Protein 6R0L (pdb70)

B-factor: mean 19.93, std 14.97, range [0.5, 170.12]

InterPro domains:
  IPR003956 Transcription factor, NFYB/HAP3, conserved site [PS00685] (93-109)
  IPR003958 Transcription factor CBF/NF-Y/archaeal histone domain [PF00808] (62-126)
  IPR009072 Histone-fold [G3DSA:1.10.20.10] (52-167)
  IPR009072 Histone-fold [SSF47113] (59-161)
  IPR027113 Transcription factor NFYB/HAP3 [PTHR11064] (52-192)

GO terms:
  GO:0005634 nucleus (C, IDA)
  GO:0005737 cytoplasm (C, IDA)
  GO:0005634 nucleus (C, EXP)
  GO:0051512 positive regulation of unidimensional cell growth (P, IMP)
  GO:0048579 negative regulation of long-day photoperiodism, flowering (P, IMP)
  GO:0005515 protein binding (F, IPI)

Organism: Oryza sativa subsp. japonica (NCBI:txid39947)

Nearest PDB structures (foldseek):
  6r0l-assembly1_B  TM=1.013E+00  e=8.515E-12  Oryza sativa
  8jh2-assembly1_c  TM=7.550E-01  e=1.271E-03  Homo sapiens
  9egy-assembly1_g  TM=7.571E-01  e=1.632E-03  Xenopus laevis
  9egz-assembly1_g  TM=7.560E-01  e=2.375E-03  Xenopus laevis
  8osl-assembly1_G  TM=7.715E-01  e=3.456E-03  Homo sapiens

Solvent-accessible surface area: 8794 Å² total; per-residue (Å²): 126,142,76,94,18,80,64,68,5,16,161,27,0,100,184,20,16,63,96,87,7,144,26,7,139,88,0,61,95,12,1,30,66,0,2,2,32,0,2,8,76,0,0,31,42,0,10,101,33,0,88,158,96,156,57,84,45,0,39,0,78,2,0,12,78,0,1,63,76,47,31,3,96,79,8,12,39,74,0,98,63,52,6,85,129,108,119,176,73,82,68,95,6,84,105,1,0,106,37,66,152,16,19,159,97,33,32,76,24,0,2,30,1,1,18,76,0,11,67,29,0,3,66,39,0,1,90,101,0,34,49,64,0,69,121,88,180,65,146,55,1,53,70,70,0,1,13,33,3,1,26,194,17,148,51,0,106,40,0,49,107,39,8,140,174

Structure (mmCIF, N/CA/C/O backbone):
data_6R0L
#
_entry.id   6R0L
#
_cell.length_a   65.836
_cell.length_b   34.102
_cell.length_c   67.081
_cell.angle_alpha   90.00
_cell.angle_beta   95.39
_cell.angle_gamma   90.00
#
_symmetry.space_group_name_H-M   'I 1 2 1'
#
loop_
_entity.id
_entity.type
_entity.pdbx_description
1 polymer OsGhd8
2 polymer OsNF-YC7
3 non-polymer GLYCEROL
4 water water
#
loop_
_atom_site.group_PDB
_atom_site.id
_atom_site.type_symbol
_atom_site.label_atom_id
_atom_site.label_alt_id
_atom_site.label_comp_id
_atom_site.label_asym_id
_atom_site.label_entity_id
_atom_site.label_seq_id
_atom_site.pdbx_PDB_ins_code
_atom_site.Cartn_x
_atom_site.Cartn_y
_atom_site.Cartn_z
_atom_site.occupancy
_atom_site.B_iso_or_equiv
_atom_site.auth_seq_id
_atom_site.auth_comp_id
_atom_site.auth_asym_id
_atom_site.auth_atom_id
_atom_site.pdbx_PDB_model_num
ATOM 1 N N . ASP A 1 1 ? 30.111 0.923 -3.813 1.00 67.08 60 ASP A N 1
ATOM 2 C CA . ASP A 1 1 ? 29.250 1.965 -4.454 1.00 65.94 60 ASP A CA 1
ATOM 3 C C . ASP A 1 1 ? 28.577 2.830 -3.371 1.00 67.87 60 ASP A C 1
ATOM 4 O O . ASP A 1 1 ? 27.599 3.527 -3.697 1.00 70.74 60 ASP A O 1
ATOM 9 N N . ARG A 1 2 ? 29.088 2.830 -2.134 1.00 68.25 61 ARG A N 1
ATOM 10 C CA . ARG A 1 2 ? 28.625 3.741 -1.055 1.00 65.17 61 ARG A CA 1
ATOM 11 C C . ARG A 1 2 ? 29.162 5.143 -1.348 1.00 66.50 61 ARG A C 1
ATOM 12 O O . ARG A 1 2 ? 30.102 5.566 -0.655 1.00 69.55 61 ARG A O 1
ATOM 20 N N . PHE A 1 3 ? 28.615 5.836 -2.347 1.00 65.47 62 PHE A N 1
ATOM 21 C CA . PHE A 1 3 ? 29.118 7.174 -2.761 1.00 62.57 62 PHE A CA 1
ATOM 22 C C . PHE A 1 3 ? 28.844 8.174 -1.640 1.00 60.86 62 PHE A C 1
ATOM 23 O O . PHE A 1 3 ? 27.946 7.935 -0.801 1.00 55.09 62 PHE A O 1
ATOM 31 N N . LEU A 1 4 ? 29.594 9.268 -1.612 1.00 64.12 63 LEU A N 1
ATOM 32 C CA . LEU A 1 4 ? 29.395 10.317 -0.584 1.00 69.01 63 LEU A CA 1
ATOM 33 C C . LEU A 1 4 ? 28.488 11.406 -1.143 1.00 64.83 63 LEU A C 1
ATOM 34 O O . LEU A 1 4 ? 28.481 11.650 -2.351 1.00 60.13 63 LEU A O 1
ATOM 39 N N . PRO A 1 5 ? 27.739 12.117 -0.268 1.00 59.95 64 PRO A N 1
ATOM 40 C CA . PRO A 1 5 ? 26.964 13.278 -0.687 1.00 57.56 64 PRO A CA 1
ATOM 41 C C . PRO A 1 5 ? 27.920 14.449 -0.935 1.00 55.29 64 PRO A C 1
ATOM 42 O O . PRO A 1 5 ? 29.094 14.329 -0.690 1.00 54.46 64 PRO A O 1
ATOM 46 N N . ILE A 1 6 ? 27.380 15.578 -1.362 1.00 52.66 65 ILE A N 1
ATOM 47 C CA . ILE A 1 6 ? 28.194 16.737 -1.825 1.00 51.54 65 ILE A CA 1
ATOM 48 C C . ILE A 1 6 ? 28.783 17.490 -0.617 1.00 52.13 65 ILE A C 1
ATOM 49 O O . ILE A 1 6 ? 28.421 17.178 0.545 1.00 50.99 65 ILE A O 1
ATOM 54 N N . ALA A 1 7 ? 29.714 18.412 -0.893 1.00 49.35 66 ALA A N 1
ATOM 55 C CA . ALA A 1 7 ? 30.333 19.349 0.074 1.00 44.72 66 ALA A CA 1
ATOM 56 C C . ALA A 1 7 ? 29.273 20.319 0.591 1.00 40.08 66 ALA A C 1
ATOM 57 O O . ALA A 1 7 ? 29.590 21.117 1.484 1.00 38.96 66 ALA A O 1
ATOM 59 N N . ASN A 1 8 ? 28.066 20.247 0.032 1.00 35.50 67 ASN A N 1
ATOM 60 C CA . ASN A 1 8 ? 26.927 21.085 0.470 1.00 33.41 67 ASN A CA 1
ATOM 61 C C . ASN A 1 8 ? 26.570 20.727 1.917 1.00 30.31 67 ASN A C 1
ATOM 62 O O . ASN A 1 8 ? 25.802 21.467 2.529 1.00 30.41 67 ASN A O 1
ATOM 67 N N . VAL A 1 9 ? 27.144 19.659 2.464 1.00 28.50 68 VAL A N 1
ATOM 68 C CA . VAL A 1 9 ? 26.984 19.318 3.908 1.00 28.14 68 VAL A CA 1
ATOM 69 C C . VAL A 1 9 ? 27.679 20.393 4.753 1.00 26.35 68 VAL A C 1
ATOM 70 O O . VAL A 1 9 ? 27.096 20.783 5.784 1.00 27.18 68 VAL A O 1
ATOM 74 N N . SER A 1 10 ? 28.863 20.857 4.342 1.00 24.09 69 SER A N 1
ATOM 75 C CA . SER A 1 10 ? 29.611 21.930 5.051 1.00 22.71 69 SER A CA 1
ATOM 76 C C . SER A 1 10 ? 28.645 23.067 5.398 1.00 21.65 69 SER A C 1
ATOM 77 O O . SER A 1 10 ? 28.618 23.498 6.565 1.00 20.83 69 SER A O 1
ATOM 80 N N . ARG A 1 11 ? 27.886 23.515 4.400 1.00 21.18 70 ARG A N 1
ATOM 81 C CA . ARG A 1 11 ? 27.107 24.773 4.448 1.00 20.77 70 ARG A CA 1
ATOM 82 C C . ARG A 1 11 ? 25.852 24.521 5.270 1.00 19.20 70 ARG A C 1
ATOM 83 O O . ARG A 1 11 ? 25.376 25.455 5.930 1.00 18.90 70 ARG A O 1
ATOM 91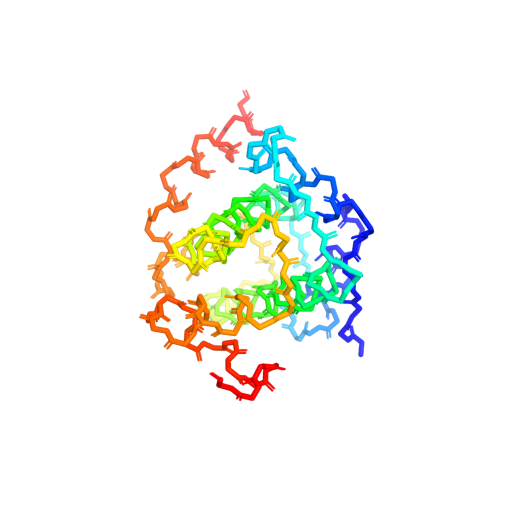 N N . ILE A 1 12 ? 25.340 23.302 5.232 1.00 17.59 71 ILE A N 1
ATOM 92 C CA . ILE A 1 12 ? 24.145 22.976 6.050 1.00 16.25 71 ILE A CA 1
ATOM 93 C C . ILE A 1 12 ? 24.570 23.015 7.516 1.00 15.58 71 ILE A C 1
ATOM 94 O O . ILE A 1 12 ? 23.787 23.493 8.349 1.00 15.34 71 ILE A O 1
ATOM 99 N N . MET A 1 13 ? 25.774 22.550 7.822 1.00 15.08 72 MET A N 1
ATOM 100 C CA . MET A 1 13 ? 26.263 22.553 9.219 1.00 15.26 72 MET A CA 1
ATOM 101 C C . MET A 1 13 ? 26.479 23.994 9.677 1.00 15.36 72 MET A C 1
ATOM 102 O O . MET A 1 13 ? 26.151 24.294 10.835 1.00 14.69 72 MET A O 1
ATOM 107 N N . LYS A 1 14 ? 27.001 24.855 8.805 1.00 15.70 73 LYS A N 1
ATOM 108 C CA . LYS A 1 14 ? 27.324 26.257 9.182 1.00 15.77 73 LYS A CA 1
ATOM 109 C C . LYS A 1 14 ? 26.038 27.004 9.545 1.00 15.96 73 LYS A C 1
ATOM 110 O O . LYS A 1 14 ? 26.040 27.746 10.532 1.00 15.12 73 LYS A O 1
ATOM 116 N N . ARG A 1 15 ? 24.971 26.807 8.778 1.00 17.04 74 ARG A N 1
ATOM 117 C CA . ARG A 1 15 ? 23.679 27.481 9.050 1.00 18.14 74 ARG A CA 1
ATOM 118 C C . ARG A 1 15 ? 23.035 26.891 10.306 1.00 17.70 74 ARG A C 1
ATOM 119 O O . ARG A 1 15 ? 22.202 27.592 10.891 1.00 17.79 74 ARG A O 1
ATOM 127 N N . SER A 1 16 ? 23.389 25.666 10.696 1.00 17.32 75 SER A N 1
ATOM 128 C CA . SER A 1 16 ? 22.802 24.979 11.877 1.00 17.34 75 SER A CA 1
ATOM 129 C C . SER A 1 16 ? 23.360 25.577 13.172 1.00 16.83 75 SER A C 1
ATOM 130 O O . SER A 1 16 ? 22.648 25.551 14.198 1.00 15.71 75 SER A O 1
ATOM 133 N N . LEU A 1 17 ? 24.582 26.101 13.123 1.00 16.36 76 LEU A N 1
ATOM 134 C CA . LEU A 1 17 ? 25.311 26.552 14.329 1.00 16.58 76 LEU A CA 1
ATOM 135 C C . LEU A 1 17 ? 25.228 28.066 14.446 1.00 17.71 76 LEU A C 1
ATOM 136 O O . LEU A 1 17 ? 25.041 28.778 13.457 1.00 16.88 76 LEU A O 1
ATOM 141 N N . PRO A 1 18 ? 25.367 28.592 15.678 1.00 19.12 77 PRO A N 1
ATOM 142 C CA . PRO A 1 18 ? 25.485 30.031 15.878 1.00 20.26 77 PRO A CA 1
ATOM 143 C C . PRO A 1 18 ? 26.672 30.646 15.123 1.00 21.29 77 PRO A C 1
ATOM 144 O O . PRO A 1 18 ? 27.528 29.937 14.593 1.00 22.10 77 PRO A O 1
ATOM 148 N N . ALA A 1 19 ? 26.700 31.974 15.082 1.00 21.70 78 ALA A N 1
ATOM 149 C CA . ALA A 1 19 ? 27.706 32.749 14.324 1.00 21.91 78 ALA A CA 1
ATOM 150 C C . ALA A 1 19 ? 29.075 32.622 14.996 1.00 21.66 78 ALA A C 1
ATOM 151 O O . ALA A 1 19 ? 30.079 32.553 14.264 1.00 21.95 78 ALA A O 1
ATOM 153 N N . ASN A 1 20 ? 29.107 32.559 16.332 1.00 21.49 79 ASN A N 1
ATOM 154 C CA . ASN A 1 20 ? 30.363 32.481 17.124 1.00 21.31 79 ASN A CA 1
ATOM 155 C C . ASN A 1 20 ? 30.924 31.055 17.108 1.00 21.66 79 ASN A C 1
ATOM 156 O O . ASN A 1 20 ? 31.846 30.800 17.892 1.00 21.22 79 ASN A O 1
ATOM 161 N N . ALA A 1 21 ? 30.375 30.152 16.290 1.00 22.91 80 ALA A N 1
ATOM 162 C CA . ALA A 1 21 ? 30.739 28.720 16.286 1.00 25.19 80 ALA A CA 1
ATOM 163 C C . ALA A 1 21 ? 31.338 28.363 14.930 1.00 27.63 80 ALA A C 1
ATOM 164 O O . ALA A 1 21 ? 30.726 28.699 13.894 1.00 28.40 80 ALA A O 1
ATOM 166 N N . LYS A 1 22 ? 32.504 27.723 14.944 1.00 30.95 81 LYS A N 1
ATOM 167 C CA . LYS A 1 22 ? 33.182 27.280 13.706 1.00 34.12 81 LYS A CA 1
ATOM 168 C C . LYS A 1 22 ? 33.514 25.793 13.791 1.00 33.82 81 LYS A C 1
ATOM 169 O O . LYS A 1 22 ? 33.511 25.216 14.885 1.00 33.43 81 LYS A O 1
ATOM 175 N N . ILE A 1 23 ? 33.789 25.208 12.636 1.00 33.80 82 ILE A N 1
ATOM 176 C CA . ILE A 1 23 ? 33.706 23.741 12.421 1.00 34.72 82 ILE A CA 1
ATOM 177 C C . ILE A 1 23 ? 35.059 23.237 11.922 1.00 33.76 82 ILE A C 1
ATOM 178 O O . ILE A 1 23 ? 35.770 23.981 11.214 1.00 34.24 82 ILE A O 1
ATOM 183 N N . SER A 1 24 ? 35.367 21.984 12.240 1.00 32.96 83 SER A N 1
ATOM 184 C CA . SER A 1 24 ? 36.673 21.350 11.947 1.00 31.85 83 SER A CA 1
ATOM 185 C C . SER A 1 24 ? 36.681 20.719 10.552 1.00 32.49 83 SER A C 1
ATOM 186 O O . SER A 1 24 ? 35.622 20.545 9.931 1.00 31.08 83 SER A O 1
ATOM 189 N N . LYS A 1 25 ? 37.881 20.408 10.083 1.00 34.93 84 LYS A N 1
ATOM 190 C CA . LYS A 1 25 ? 38.152 19.742 8.785 1.00 34.95 84 LYS A CA 1
ATOM 191 C C . LYS A 1 25 ? 37.434 18.386 8.707 1.00 34.15 84 LYS A C 1
ATOM 192 O O . LYS A 1 25 ? 36.714 18.164 7.730 1.00 34.00 84 LYS A O 1
ATOM 198 N N . GLU A 1 26 ? 37.618 17.515 9.697 1.00 32.64 85 GLU A N 1
ATOM 199 C CA . GLU A 1 26 ? 37.172 16.102 9.632 1.00 30.54 85 GLU A CA 1
ATOM 200 C C . GLU A 1 26 ? 35.803 15.923 10.293 1.00 27.51 85 GLU A C 1
ATOM 201 O O . GLU A 1 26 ? 35.160 14.885 10.040 1.00 27.02 85 GLU A O 1
ATOM 207 N N . SER A 1 27 ? 35.363 16.865 11.119 1.00 25.49 86 SER A N 1
ATOM 208 C CA . SER A 1 27 ? 33.964 16.868 11.622 1.00 25.06 86 SER A CA 1
ATOM 209 C C . SER A 1 27 ? 33.021 17.135 10.444 1.00 24.92 86 SER A C 1
ATOM 210 O O . SER A 1 27 ? 31.880 16.644 10.467 1.00 24.65 86 SER A O 1
ATOM 213 N N . LYS A 1 28 ? 33.479 17.890 9.449 1.00 25.01 87 LYS A N 1
ATOM 214 C CA . LYS A 1 28 ? 32.759 18.024 8.159 1.00 25.92 87 LYS A CA 1
ATOM 215 C C . LYS A 1 28 ? 32.572 16.633 7.554 1.00 25.22 87 LYS A C 1
ATOM 216 O O . LYS A 1 28 ? 31.455 16.306 7.108 1.00 26.38 87 LYS A O 1
ATOM 222 N N . GLU A 1 29 ? 33.622 15.828 7.572 1.00 23.68 88 GLU A N 1
ATOM 223 C CA . GLU A 1 29 ? 33.638 14.541 6.842 1.00 22.93 88 GLU A CA 1
ATOM 224 C C . GLU A 1 29 ? 32.882 13.488 7.640 1.00 20.86 88 GLU A C 1
ATOM 225 O O . GLU A 1 29 ? 32.193 12.655 7.023 1.00 21.88 88 GLU A O 1
ATOM 231 N N . THR A 1 30 ? 33.025 13.492 8.959 1.00 18.62 89 THR A N 1
ATOM 232 C CA . THR A 1 30 ? 32.332 12.501 9.817 1.00 17.34 89 THR A CA 1
ATOM 233 C C . THR A 1 30 ? 30.830 12.588 9.530 1.00 16.29 89 THR A C 1
ATOM 234 O O . THR A 1 30 ? 30.170 11.535 9.462 1.00 16.08 89 THR A O 1
ATOM 238 N N . VAL A 1 31 ? 30.305 13.797 9.375 1.00 15.13 90 VAL A N 1
ATOM 239 C CA . VAL A 1 31 ? 28.867 13.981 9.051 1.00 14.23 90 VAL A CA 1
ATOM 240 C C . VAL A 1 31 ? 28.626 13.506 7.615 1.00 13.28 90 VAL A C 1
ATOM 241 O O . VAL A 1 31 ? 27.578 12.884 7.375 1.00 13.29 90 VAL A O 1
ATOM 245 N N . GLN A 1 32 ? 29.550 13.789 6.696 1.00 12.87 91 GLN A N 1
ATOM 246 C CA . GLN A 1 32 ? 29.382 13.418 5.265 1.00 13.14 91 GLN A CA 1
ATOM 247 C C . GLN A 1 32 ? 29.132 11.911 5.145 1.00 12.51 91 GLN A C 1
ATOM 248 O O . GLN A 1 32 ? 28.309 11.498 4.314 1.00 12.30 91 GLN A O 1
ATOM 254 N N . GLU A 1 33 ? 29.800 11.107 5.957 1.00 12.17 92 GLU A N 1
ATOM 255 C CA . GLU A 1 33 ? 29.633 9.634 5.891 1.00 12.32 92 GLU A CA 1
ATOM 256 C C . GLU A 1 33 ? 28.501 9.172 6.817 1.00 11.25 92 GLU A C 1
ATOM 257 O O . GLU A 1 33 ? 27.891 8.133 6.523 1.00 10.48 92 GLU A O 1
ATOM 263 N N . CYS A 1 34 ? 28.236 9.897 7.901 1.00 10.44 93 CYS A N 1
ATOM 264 C CA . CYS A 1 34 ? 27.095 9.591 8.800 1.00 9.72 93 CYS A CA 1
ATOM 265 C C . CYS A 1 34 ? 25.785 9.840 8.050 1.00 9.35 93 CYS A C 1
ATOM 266 O O . CYS A 1 34 ? 24.783 9.157 8.340 1.00 9.33 93 CYS A O 1
ATOM 269 N N . VAL A 1 35 ? 25.778 10.789 7.123 1.00 8.65 94 VAL A N 1
ATOM 270 C CA . VAL A 1 35 ? 24.571 11.042 6.295 1.00 8.95 94 VAL A CA 1
ATOM 271 C C . VAL A 1 35 ? 24.576 10.096 5.086 1.00 8.98 94 VAL A C 1
ATOM 272 O O . VAL A 1 35 ? 23.498 9.807 4.542 1.00 9.10 94 VAL A O 1
ATOM 276 N N . SER A 1 36 ? 25.740 9.621 4.657 1.00 8.86 95 SER A N 1
ATOM 277 C CA . SER A 1 36 ? 25.813 8.559 3.618 1.00 8.50 95 SER A CA 1
ATOM 278 C C . SER A 1 36 ? 25.263 7.250 4.199 1.00 7.89 95 SER A C 1
ATOM 279 O O . SER A 1 36 ? 24.544 6.533 3.498 1.00 7.76 95 SER A O 1
ATOM 282 N N . GLU A 1 37 ? 25.591 6.951 5.449 1.00 7.42 96 GLU A N 1
ATOM 283 C CA . GLU A 1 37 ? 25.030 5.779 6.170 1.00 6.95 96 GLU A CA 1
ATOM 284 C C . GLU A 1 37 ? 23.531 5.998 6.394 1.00 6.69 96 GLU A C 1
ATOM 285 O O . GLU A 1 37 ? 22.789 5.005 6.366 1.00 6.44 96 GLU A O 1
ATOM 291 N N . PHE A 1 38 ? 23.110 7.248 6.611 1.00 6.25 97 PHE A N 1
ATOM 292 C CA . PHE A 1 38 ? 21.691 7.569 6.880 1.00 5.95 97 PHE A CA 1
ATOM 293 C C . PHE A 1 38 ? 20.819 7.236 5.665 1.00 5.67 97 PHE A C 1
ATOM 294 O O . PHE A 1 38 ? 19.683 6.802 5.870 1.00 5.59 97 PHE A O 1
ATOM 302 N N . ILE A 1 39 ? 21.319 7.436 4.450 1.00 5.41 98 ILE A N 1
ATOM 303 C CA . ILE A 1 39 ? 20.517 7.194 3.218 1.00 5.23 98 ILE A CA 1
ATOM 304 C C . ILE A 1 39 ? 20.335 5.687 3.055 1.00 5.13 98 ILE A C 1
ATOM 305 O O . ILE A 1 39 ? 19.220 5.261 2.726 1.00 5.01 98 ILE A O 1
ATOM 310 N N . SER A 1 40 ? 21.389 4.908 3.283 1.00 5.05 99 SER A N 1
ATOM 311 C CA . SER A 1 40 ? 21.355 3.435 3.091 1.00 4.94 99 SER A CA 1
ATOM 312 C C . SER A 1 40 ? 20.514 2.784 4.192 1.00 4.83 99 SER A C 1
ATOM 313 O O . SER A 1 40 ? 19.788 1.840 3.913 1.00 4.85 99 SER A O 1
ATOM 316 N N . PHE A 1 41 ? 20.601 3.273 5.412 1.00 4.89 100 PHE A N 1
ATOM 317 C CA . PHE A 1 41 ? 19.866 2.682 6.560 1.00 4.92 100 PHE A CA 1
ATOM 318 C C . PHE A 1 41 ? 18.364 2.917 6.395 1.00 4.89 100 PHE A C 1
ATOM 319 O O . PHE A 1 41 ? 17.582 2.123 6.883 1.00 4.79 100 PHE A O 1
ATOM 327 N N . VAL A 1 42 ? 17.980 3.983 5.708 1.00 5.22 101 VAL A N 1
ATOM 328 C CA . VAL A 1 42 ? 16.546 4.310 5.465 1.00 5.37 101 VAL A CA 1
ATOM 329 C C . VAL A 1 42 ? 16.049 3.585 4.210 1.00 5.57 101 VAL A C 1
ATOM 330 O O . VAL A 1 42 ? 14.932 3.062 4.237 1.00 5.55 101 VAL A O 1
ATOM 334 N N . THR A 1 43 ? 16.842 3.559 3.143 1.00 5.83 102 THR A N 1
ATOM 335 C CA . THR A 1 43 ? 16.458 2.897 1.877 1.00 5.85 102 THR A CA 1
ATOM 336 C C . THR A 1 43 ? 16.222 1.407 2.133 1.00 6.16 102 THR A C 1
ATOM 337 O O . THR A 1 43 ? 15.279 0.855 1.569 1.00 6.29 102 THR A O 1
ATOM 341 N N . GLY A 1 44 ? 17.065 0.769 2.937 1.00 6.50 103 GLY A N 1
ATOM 342 C CA . GLY A 1 44 ? 16.943 -0.671 3.232 1.00 6.88 103 GLY A CA 1
ATOM 343 C C . GLY A 1 44 ? 15.667 -0.985 3.998 1.00 7.29 103 GLY A C 1
ATOM 344 O O . GLY A 1 44 ? 15.010 -1.985 3.678 1.00 7.56 103 GLY A O 1
ATOM 345 N N . GLU A 1 45 ? 15.310 -0.169 4.980 1.00 7.58 104 GLU A N 1
ATOM 346 C CA . GLU A 1 45 ? 14.103 -0.417 5.799 1.00 7.89 104 GLU A CA 1
ATOM 347 C C . GLU A 1 45 ? 12.870 -0.249 4.910 1.00 8.56 104 GLU A C 1
ATOM 348 O O . GLU A 1 45 ? 11.947 -1.071 5.011 1.00 8.74 104 GLU A O 1
ATOM 354 N N . ALA A 1 46 ? 12.853 0.749 4.029 1.00 9.08 105 ALA A N 1
ATOM 355 C CA . ALA A 1 46 ? 11.668 1.042 3.191 1.00 9.57 105 ALA A CA 1
ATOM 356 C C . ALA A 1 46 ? 11.582 0.027 2.051 1.00 10.49 105 ALA A C 1
ATOM 357 O O . ALA A 1 46 ? 10.449 -0.238 1.581 1.00 10.49 105 ALA A O 1
ATOM 359 N N . SER A 1 47 ? 12.725 -0.493 1.596 1.00 11.55 106 SER A N 1
ATOM 360 C CA . SER A 1 47 ? 12.788 -1.505 0.508 1.00 12.71 106 SER A CA 1
ATOM 361 C C . SER A 1 47 ? 12.047 -2.765 0.966 1.00 13.55 106 SER A C 1
ATOM 362 O O . SER A 1 47 ? 11.300 -3.346 0.187 1.00 13.38 106 SER A O 1
ATOM 365 N N . ASP A 1 48 ? 12.231 -3.143 2.220 1.00 15.46 107 ASP A N 1
ATOM 366 C CA . ASP A 1 48 ? 11.557 -4.323 2.813 1.00 17.26 107 ASP A CA 1
ATOM 367 C C . ASP A 1 48 ? 10.045 -4.102 2.785 1.00 17.40 107 ASP A C 1
ATOM 368 O O . ASP A 1 48 ? 9.324 -5.050 2.403 1.00 19.28 107 ASP A O 1
ATOM 373 N N . LYS A 1 49 ? 9.572 -2.911 3.153 1.00 16.34 108 LYS A N 1
ATOM 374 C CA . LYS A 1 49 ? 8.119 -2.616 3.092 1.00 16.05 108 LYS A CA 1
ATOM 375 C C . LYS A 1 49 ? 7.642 -2.707 1.638 1.00 15.79 108 LYS A C 1
ATOM 376 O O . LYS A 1 49 ? 6.561 -3.270 1.414 1.00 15.94 108 LYS A O 1
ATOM 382 N N . CYS A 1 50 ? 8.406 -2.170 0.689 1.00 15.36 109 CYS A N 1
ATOM 383 C CA . CYS A 1 50 ? 8.038 -2.206 -0.748 1.00 15.42 109 CYS A CA 1
ATOM 384 C C . CYS A 1 50 ? 7.873 -3.664 -1.178 1.00 15.92 109 CYS A C 1
ATOM 385 O O . CYS A 1 50 ? 6.915 -3.961 -1.897 1.00 15.93 109 CYS A O 1
ATOM 388 N N . GLN A 1 51 ? 8.776 -4.536 -0.735 1.00 17.01 110 GLN A N 1
ATOM 389 C CA . GLN A 1 51 ? 8.761 -5.974 -1.115 1.00 18.63 110 GLN A CA 1
ATOM 390 C C . GLN A 1 51 ? 7.574 -6.684 -0.467 1.00 19.88 110 GLN A C 1
ATOM 391 O O . GLN A 1 51 ? 7.059 -7.622 -1.092 1.00 19.10 110 GLN A O 1
ATOM 397 N N . ARG A 1 52 ? 7.163 -6.259 0.729 1.00 22.58 111 ARG A N 1
ATOM 398 C CA . ARG A 1 52 ? 5.958 -6.810 1.397 1.00 25.21 111 ARG A CA 1
ATOM 399 C C . ARG A 1 52 ? 4.767 -6.717 0.441 1.00 26.86 111 ARG A C 1
ATOM 400 O O . ARG A 1 52 ? 3.816 -7.489 0.626 1.00 27.95 111 ARG A O 1
ATOM 408 N N . GLU A 1 53 ? 4.779 -5.768 -0.500 1.00 28.27 112 GLU A N 1
ATOM 409 C CA . GLU A 1 53 ? 3.655 -5.568 -1.449 1.00 28.94 112 GLU A CA 1
ATOM 410 C C . GLU A 1 53 ? 4.090 -5.849 -2.883 1.00 26.54 112 GLU A C 1
ATOM 411 O O . GLU A 1 53 ? 3.340 -5.481 -3.801 1.00 25.30 112 GLU A O 1
ATOM 417 N N . LYS A 1 54 ? 5.239 -6.503 -3.062 1.00 25.11 113 LYS A N 1
ATOM 418 C CA . LYS A 1 54 ? 5.810 -6.797 -4.399 1.00 24.12 113 LYS A CA 1
ATOM 419 C C . LYS A 1 54 ? 5.732 -5.519 -5.241 1.00 22.85 113 LYS A C 1
ATOM 420 O O . LYS A 1 54 ? 5.329 -5.599 -6.425 1.00 22.92 113 LYS A O 1
ATOM 426 N N . ARG A 1 55 ? 6.098 -4.381 -4.643 1.00 20.83 114 ARG A N 1
ATOM 427 C CA . ARG A 1 55 ? 6.113 -3.067 -5.340 1.00 19.55 114 ARG A CA 1
ATOM 428 C C . ARG A 1 55 ? 7.539 -2.808 -5.834 1.00 19.02 114 ARG A C 1
ATOM 429 O O . ARG A 1 55 ? 8.465 -2.938 -5.026 1.00 20.45 114 ARG A O 1
ATOM 437 N N . LYS A 1 56 ? 7.717 -2.486 -7.111 1.00 17.62 115 LYS A N 1
ATOM 438 C CA . LYS A 1 56 ? 9.073 -2.349 -7.707 1.00 17.64 115 LYS A CA 1
ATOM 439 C C . LYS A 1 56 ? 9.540 -0.885 -7.645 1.00 17.10 115 LYS A C 1
ATOM 440 O O . LYS A 1 56 ? 10.576 -0.571 -8.258 1.00 15.75 115 LYS A O 1
ATOM 446 N N . THR A 1 57 ? 8.828 -0.013 -6.926 1.00 16.72 116 THR A N 1
ATOM 447 C CA . THR A 1 57 ? 9.219 1.418 -6.813 1.00 16.03 116 THR A CA 1
ATOM 448 C C . THR A 1 57 ? 9.150 1.863 -5.351 1.00 14.88 116 THR A C 1
ATOM 449 O O . THR A 1 57 ? 8.310 1.333 -4.599 1.00 14.24 116 THR A O 1
ATOM 453 N N . ILE A 1 58 ? 10.057 2.762 -4.965 1.00 13.90 117 ILE A N 1
ATOM 454 C CA . ILE A 1 58 ? 10.113 3.338 -3.591 1.00 13.29 117 ILE A CA 1
ATOM 455 C C . ILE A 1 58 ? 9.708 4.808 -3.694 1.00 12.27 117 ILE A C 1
ATOM 456 O O . ILE A 1 58 ? 10.287 5.534 -4.541 1.00 11.73 117 ILE A O 1
ATOM 461 N N . ASN A 1 59 ? 8.732 5.209 -2.880 1.00 11.21 118 ASN A N 1
ATOM 462 C CA . ASN A 1 59 ? 8.151 6.572 -2.910 1.00 10.76 118 ASN A CA 1
ATOM 463 C C . ASN A 1 59 ? 8.510 7.292 -1.609 1.00 10.33 118 ASN A C 1
ATOM 464 O O . ASN A 1 59 ? 9.268 6.741 -0.790 1.00 9.86 118 ASN A O 1
ATOM 469 N N . GLY A 1 60 ? 7.969 8.490 -1.431 1.00 10.19 119 GLY A N 1
ATOM 470 C CA . GLY A 1 60 ? 8.140 9.296 -0.214 1.00 10.28 119 GLY A CA 1
ATOM 471 C C . GLY A 1 60 ? 7.295 8.786 0.936 1.00 10.09 119 GLY A C 1
ATOM 472 O O . GLY A 1 60 ? 7.649 9.070 2.088 1.00 9.85 119 GLY A O 1
ATOM 473 N N . ASP A 1 61 ? 6.208 8.075 0.648 1.00 9.88 120 ASP A N 1
ATOM 474 C CA . ASP A 1 61 ? 5.354 7.490 1.711 1.00 10.16 120 ASP A CA 1
ATOM 475 C C . ASP 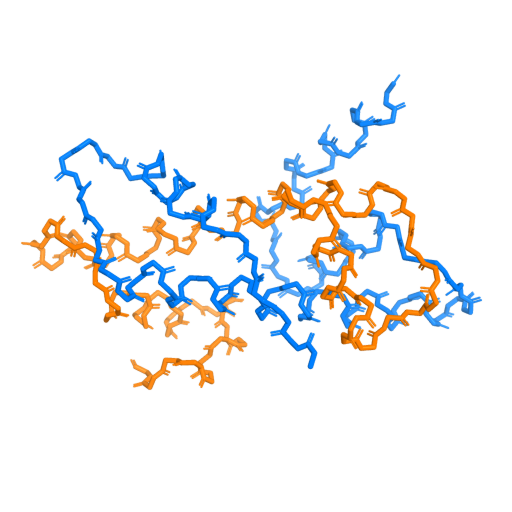A 1 61 ? 6.087 6.321 2.377 1.00 9.45 120 ASP A C 1
ATOM 476 O O . ASP A 1 61 ? 5.785 6.030 3.552 1.00 8.77 120 ASP A O 1
ATOM 481 N N . ASP A 1 62 ? 6.996 5.661 1.655 1.00 8.74 121 ASP A N 1
ATOM 482 C CA . ASP A 1 62 ? 7.746 4.502 2.200 1.00 8.39 121 ASP A CA 1
ATOM 483 C C . ASP A 1 62 ? 8.932 4.991 3.036 1.00 7.95 121 ASP A C 1
ATOM 484 O O . ASP A 1 62 ? 9.158 4.437 4.129 1.00 7.59 121 ASP A O 1
ATOM 489 N N . LEU A 1 63 ? 9.665 5.993 2.541 1.00 7.42 122 LEU A N 1
ATOM 490 C CA . LEU A 1 63 ? 10.808 6.573 3.285 1.00 6.74 122 LEU A CA 1
ATOM 491 C C . LEU A 1 63 ? 10.284 7.130 4.601 1.00 6.62 122 LEU A C 1
ATOM 492 O O . LEU A 1 63 ? 10.990 7.069 5.609 1.00 6.72 122 LEU A O 1
ATOM 497 N N . LEU A 1 64 ? 9.081 7.670 4.598 1.00 6.60 123 LEU A N 1
ATOM 498 C CA . LEU A 1 64 ? 8.541 8.270 5.832 1.00 6.78 123 LEU A CA 1
ATOM 499 C C . LEU A 1 64 ? 7.958 7.192 6.732 1.00 6.58 123 LEU A C 1
ATOM 500 O O . LEU A 1 64 ? 7.929 7.407 7.942 1.00 6.57 123 LEU A O 1
ATOM 505 N N . TRP A 1 65 ? 7.505 6.083 6.164 1.00 6.23 124 TRP A N 1
ATOM 506 C CA . TRP A 1 65 ? 7.199 4.893 6.992 1.00 6.27 124 TRP A CA 1
ATOM 507 C C . TRP A 1 65 ? 8.499 4.366 7.614 1.00 5.90 124 TRP A C 1
ATOM 508 O O . TRP A 1 65 ? 8.479 3.926 8.767 1.00 5.72 124 TRP A O 1
ATOM 519 N N . ALA A 1 66 ? 9.587 4.391 6.852 1.00 5.65 125 ALA A N 1
ATOM 520 C CA . ALA A 1 66 ? 10.879 3.833 7.286 1.00 5.58 125 ALA A CA 1
ATOM 521 C C . ALA A 1 66 ? 11.388 4.643 8.478 1.00 5.56 125 ALA A C 1
ATOM 522 O O . ALA A 1 66 ? 11.783 4.051 9.495 1.00 5.53 125 ALA A O 1
ATOM 524 N N . MET A 1 67 ? 11.384 5.966 8.365 1.00 5.54 126 MET A N 1
ATOM 525 C CA . MET A 1 67 ? 11.919 6.848 9.427 1.00 5.41 126 MET A CA 1
ATOM 526 C C . MET A 1 67 ? 10.990 6.840 10.638 1.00 5.20 126 MET A C 1
ATOM 527 O O . MET A 1 67 ? 11.480 7.052 11.742 1.00 5.26 126 MET A O 1
ATOM 53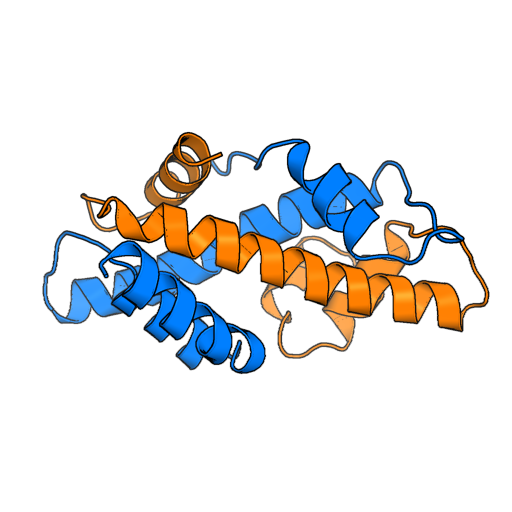2 N N . THR A 1 68 ? 9.711 6.561 10.451 1.00 5.25 127 THR A N 1
ATOM 533 C CA . THR A 1 68 ? 8.781 6.417 11.591 1.00 5.27 127 THR A CA 1
ATOM 534 C C . THR A 1 68 ? 9.108 5.136 12.353 1.00 5.25 127 THR A C 1
ATOM 535 O O . THR A 1 68 ? 9.116 5.172 13.593 1.00 5.32 127 THR A O 1
ATOM 539 N N . THR A 1 69 ? 9.349 4.038 11.650 1.00 5.32 128 THR A N 1
ATOM 540 C CA . THR A 1 69 ? 9.667 2.744 12.303 1.00 5.37 128 THR A CA 1
ATOM 541 C C . THR A 1 69 ? 11.063 2.797 12.920 1.00 5.33 128 THR A C 1
ATOM 542 O O . THR A 1 69 ? 11.238 2.232 14.027 1.00 5.42 128 THR A O 1
ATOM 546 N N . LEU A 1 70 ? 12.006 3.465 12.260 1.00 5.13 129 LEU A N 1
ATOM 547 C CA . LEU A 1 70 ? 13.418 3.491 12.722 1.00 5.08 129 LEU A CA 1
ATOM 548 C C . LEU A 1 70 ? 13.619 4.470 13.887 1.00 5.16 129 LEU A C 1
ATOM 549 O O . LEU A 1 70 ? 14.605 4.318 14.615 1.00 4.99 129 LEU A O 1
ATOM 554 N N . GLY A 1 71 ? 12.731 5.441 14.077 1.00 5.49 130 GLY A N 1
ATOM 555 C CA . GLY A 1 71 ? 12.686 6.215 15.336 1.00 5.71 130 GLY A CA 1
ATOM 556 C C . GLY A 1 71 ? 12.981 7.689 15.143 1.00 5.93 130 GLY A C 1
ATOM 557 O O . GLY A 1 71 ? 13.450 8.320 16.104 1.00 5.95 130 GLY A O 1
ATOM 558 N N . PHE A 1 72 ? 12.701 8.245 13.965 1.00 6.09 131 PHE A N 1
ATOM 559 C CA . PHE A 1 72 ? 12.904 9.687 13.701 1.00 6.34 131 PHE A CA 1
ATOM 560 C C . PHE A 1 72 ? 11.544 10.370 13.710 1.00 6.68 131 PHE A C 1
ATOM 561 O O . PHE A 1 72 ? 11.079 10.863 12.670 1.00 6.73 131 PHE A O 1
ATOM 569 N N . GLU A 1 73 ? 10.921 10.408 14.880 1.00 6.97 132 GLU A N 1
ATOM 570 C CA . GLU A 1 73 ? 9.576 11.006 15.066 1.00 7.21 132 GLU A CA 1
ATOM 571 C C . GLU A 1 73 ? 9.647 12.520 14.924 1.00 7.02 132 GLU A C 1
ATOM 572 O O . GLU A 1 73 ? 8.657 13.104 14.474 1.00 7.34 132 GLU A O 1
ATOM 578 N N . ALA A 1 74 ? 10.771 13.130 15.289 1.00 7.19 133 ALA A N 1
ATOM 579 C CA . ALA A 1 74 ? 10.968 14.587 15.130 1.00 7.31 133 ALA A CA 1
ATOM 580 C C . ALA A 1 74 ? 10.978 14.959 13.638 1.00 7.22 133 ALA A C 1
ATOM 581 O O . ALA A 1 74 ? 10.799 16.131 13.335 1.00 7.38 133 ALA A O 1
ATOM 583 N N . TYR A 1 75 ? 11.177 14.010 12.739 1.00 7.18 134 TYR A N 1
ATOM 584 C CA . TYR A 1 75 ? 11.407 14.303 11.300 1.00 7.75 134 TYR A CA 1
ATOM 585 C C . TYR A 1 75 ? 10.091 14.171 10.527 1.00 7.80 134 TYR A C 1
ATOM 586 O O . TYR A 1 75 ? 9.820 14.977 9.625 1.00 7.29 134 TYR A O 1
ATOM 595 N N . VAL A 1 76 ? 9.291 13.165 10.862 1.00 8.00 135 VAL A N 1
ATOM 596 C CA . VAL A 1 76 ? 8.104 12.787 10.046 1.00 8.07 135 VAL A CA 1
ATOM 597 C C . VAL A 1 76 ? 7.051 13.896 10.102 1.00 7.97 135 VAL A C 1
ATOM 598 O O . VAL A 1 76 ? 6.252 13.979 9.173 1.00 7.97 135 VAL A O 1
ATOM 602 N N . GLY A 1 77 ? 7.030 14.707 11.156 1.00 7.63 136 GLY A N 1
ATOM 603 C CA . GLY A 1 77 ? 6.069 15.817 11.234 1.00 7.97 136 GLY A CA 1
ATOM 604 C C . GLY A 1 77 ? 6.262 16.798 10.082 1.00 7.96 136 GLY A C 1
ATOM 605 O O . GLY A 1 77 ? 5.448 16.881 9.169 1.00 7.96 136 GLY A O 1
ATOM 606 N N . PRO A 1 78 ? 7.335 17.609 10.129 1.00 8.11 137 PRO A N 1
ATOM 607 C CA . PRO A 1 78 ? 7.655 18.543 9.051 1.00 8.18 137 PRO A CA 1
ATOM 608 C C . PRO A 1 78 ? 7.798 17.919 7.656 1.00 8.53 137 PRO A C 1
ATOM 609 O O . PRO A 1 78 ? 7.537 18.582 6.673 1.00 9.04 137 PRO A O 1
ATOM 613 N N . LEU A 1 79 ? 8.216 16.661 7.576 1.00 9.24 138 LEU A N 1
ATOM 614 C CA . LEU A 1 79 ? 8.492 16.031 6.260 1.00 9.68 138 LEU A CA 1
ATOM 615 C C . LEU A 1 79 ? 7.180 15.732 5.527 1.00 10.08 138 LEU A C 1
ATOM 616 O O . LEU A 1 79 ? 7.205 15.743 4.281 1.00 9.76 138 LEU A O 1
ATOM 621 N N . LYS A 1 80 ? 6.096 15.473 6.259 1.00 10.40 139 LYS A N 1
ATOM 622 C CA . LYS A 1 80 ? 4.774 15.202 5.649 1.00 10.93 139 LYS A CA 1
ATOM 623 C C . LYS A 1 80 ? 4.278 16.455 4.930 1.00 10.75 139 LYS A C 1
ATOM 624 O O . LYS A 1 80 ? 3.852 16.344 3.768 1.00 10.34 139 LYS A O 1
ATOM 630 N N . SER A 1 81 ? 4.323 17.601 5.610 1.00 10.53 140 SER A N 1
ATOM 631 C CA . SER A 1 81 ? 3.904 18.903 5.037 1.00 10.13 140 SER A CA 1
ATOM 632 C C . SER A 1 81 ? 4.825 19.251 3.869 1.00 9.73 140 SER A C 1
ATOM 633 O O . SER A 1 81 ? 4.373 19.981 2.953 1.00 9.99 140 SER A O 1
ATOM 636 N N . TYR A 1 82 ? 6.065 18.762 3.880 1.00 9.02 141 TYR A N 1
ATOM 637 C CA . TYR A 1 82 ? 7.012 19.066 2.786 1.00 8.35 141 TYR A CA 1
ATOM 638 C C . TYR A 1 82 ? 6.687 18.204 1.569 1.00 8.20 141 TYR A C 1
ATOM 639 O O . TYR A 1 82 ? 6.796 18.706 0.438 1.00 8.13 141 TYR A O 1
ATOM 648 N N . LEU A 1 83 ? 6.320 16.943 1.786 1.00 7.79 142 LEU A N 1
ATOM 649 C CA . LEU A 1 83 ? 6.064 16.001 0.668 1.00 7.39 142 LEU A CA 1
ATOM 650 C C . LEU A 1 83 ? 4.721 16.328 0.010 1.00 7.44 142 LEU A C 1
ATOM 651 O O . LEU A 1 83 ? 4.665 16.298 -1.228 1.00 7.03 142 LEU A O 1
ATOM 656 N N . ASN A 1 84 ? 3.687 16.616 0.807 1.00 7.66 143 ASN A N 1
ATOM 657 C CA . ASN A 1 84 ? 2.349 16.968 0.276 1.00 8.03 143 ASN A CA 1
ATOM 658 C C . ASN A 1 84 ? 2.415 18.287 -0.504 1.00 8.54 143 ASN A C 1
ATOM 659 O O . ASN A 1 84 ? 1.700 18.403 -1.521 1.00 8.47 143 ASN A O 1
ATOM 664 N N . ARG A 1 85 ? 3.225 19.246 -0.058 1.00 9.14 144 ARG A N 1
ATOM 665 C CA . ARG A 1 85 ? 3.439 20.507 -0.818 1.00 9.71 144 ARG A CA 1
ATOM 666 C C . ARG A 1 85 ? 4.122 20.211 -2.156 1.00 10.03 144 ARG A C 1
ATOM 667 O O . ARG A 1 85 ? 3.802 20.885 -3.139 1.00 10.25 144 ARG A O 1
ATOM 675 N N . TYR A 1 86 ? 5.051 19.261 -2.188 1.00 10.50 145 TYR A N 1
ATOM 676 C CA . TYR A 1 86 ? 5.792 18.920 -3.425 1.00 11.09 145 TYR A CA 1
ATOM 677 C C . TYR A 1 86 ? 4.799 18.425 -4.479 1.00 12.09 145 TYR A C 1
ATOM 678 O O . TYR A 1 86 ? 5.084 18.549 -5.679 1.00 12.09 145 TYR A O 1
ATOM 687 N N . ARG A 1 87 ? 3.665 17.879 -4.039 1.00 13.55 146 ARG A N 1
ATOM 688 C CA . ARG A 1 87 ? 2.610 17.393 -4.962 1.00 14.88 146 ARG A CA 1
ATOM 689 C C . ARG A 1 87 ? 1.492 18.429 -5.088 1.00 16.52 146 ARG A C 1
ATOM 690 O O . ARG A 1 87 ? 0.737 18.353 -6.069 1.00 17.67 146 ARG A O 1
ATOM 698 N N . GLU A 1 88 ? 1.410 19.375 -4.156 1.00 18.19 147 GLU A N 1
ATOM 699 C CA . GLU A 1 88 ? 0.285 20.341 -4.061 1.00 19.48 147 GLU A CA 1
ATOM 700 C C . GLU A 1 88 ? 0.045 20.989 -5.426 1.00 19.44 147 GLU A C 1
ATOM 701 O O . GLU A 1 88 ? -1.075 21.413 -5.701 1.00 20.20 147 GLU A O 1
ATOM 707 N N . PRO B 2 1 ? 21.278 17.973 -4.339 1.00 29.34 54 PRO B N 1
ATOM 708 C CA . PRO B 2 1 ? 22.101 16.960 -5.053 1.00 29.05 54 PRO B CA 1
ATOM 709 C C . PRO B 2 1 ? 21.299 15.677 -5.336 1.00 29.26 54 PRO B C 1
ATOM 710 O O . PRO B 2 1 ? 21.593 14.629 -4.769 1.00 29.11 54 PRO B O 1
ATOM 714 N N . LEU B 2 2 ? 20.276 15.797 -6.180 1.00 28.21 55 LEU B N 1
ATOM 715 C CA . LEU B 2 2 ? 19.248 14.745 -6.376 1.00 26.72 55 LEU B CA 1
ATOM 716 C C . LEU B 2 2 ? 19.910 13.483 -6.936 1.00 24.58 55 LEU B C 1
ATOM 717 O O . LEU B 2 2 ? 19.577 12.390 -6.477 1.00 22.62 55 LEU B O 1
ATOM 722 N N . ALA B 2 3 ? 20.817 13.630 -7.897 1.00 24.20 56 ALA B N 1
ATOM 723 C CA . ALA B 2 3 ? 21.361 12.488 -8.671 1.00 24.49 56 ALA B CA 1
ATOM 724 C C . ALA B 2 3 ? 22.068 11.505 -7.727 1.00 23.71 56 ALA B C 1
ATOM 725 O O . ALA B 2 3 ? 21.828 10.288 -7.835 1.00 22.46 56 ALA B O 1
ATOM 727 N N . ARG B 2 4 ? 22.906 12.007 -6.824 1.00 24.11 57 ARG B N 1
ATOM 728 C CA . ARG B 2 4 ? 23.670 11.131 -5.905 1.00 25.19 57 ARG B CA 1
ATOM 729 C C . ARG B 2 4 ? 22.729 10.449 -4.919 1.00 24.72 57 ARG B C 1
ATOM 730 O O . ARG B 2 4 ? 22.931 9.245 -4.659 1.00 24.80 57 ARG B O 1
ATOM 738 N N . ILE B 2 5 ? 21.751 11.174 -4.389 1.00 23.46 58 ILE B N 1
ATOM 739 C CA . ILE B 2 5 ? 20.795 10.576 -3.420 1.00 23.88 58 ILE B CA 1
ATOM 740 C C . ILE B 2 5 ? 20.086 9.417 -4.124 1.00 24.96 58 ILE B C 1
ATOM 741 O O . ILE B 2 5 ? 19.781 8.426 -3.448 1.00 25.12 58 ILE B O 1
ATOM 746 N N . LYS B 2 6 ? 19.882 9.507 -5.434 1.00 26.19 59 LYS B N 1
ATOM 747 C CA . LYS B 2 6 ? 19.371 8.347 -6.211 1.00 28.74 59 LYS B CA 1
ATOM 748 C C . LYS B 2 6 ? 20.505 7.329 -6.377 1.00 29.15 59 LYS B C 1
ATOM 749 O O . LYS B 2 6 ? 20.253 6.122 -6.197 1.00 29.63 59 LYS B O 1
ATOM 755 N N . LYS B 2 7 ? 21.701 7.789 -6.737 1.00 28.92 60 LYS B N 1
ATOM 756 C CA . LYS B 2 7 ? 22.846 6.888 -7.014 1.00 29.89 60 LYS B CA 1
ATOM 757 C C . LYS B 2 7 ? 23.130 6.036 -5.778 1.00 29.87 60 LYS B C 1
ATOM 758 O O . LYS B 2 7 ? 23.257 4.812 -5.923 1.00 30.14 60 LYS B O 1
ATOM 764 N N . ILE B 2 8 ? 23.180 6.649 -4.604 1.00 31.30 61 ILE B N 1
ATOM 765 C CA . ILE B 2 8 ? 23.435 5.906 -3.337 1.00 32.81 61 ILE B CA 1
ATOM 766 C C . ILE B 2 8 ? 22.196 5.069 -2.997 1.00 32.89 61 ILE B C 1
ATOM 767 O O . ILE B 2 8 ? 22.350 3.989 -2.419 1.00 32.40 61 ILE B O 1
ATOM 772 N N . MET B 2 9 ? 21.004 5.550 -3.337 1.00 35.07 62 MET B N 1
ATOM 773 C CA . MET B 2 9 ? 19.748 4.840 -2.998 1.00 36.76 62 MET B CA 1
ATOM 774 C C . MET B 2 9 ? 19.698 3.522 -3.771 1.00 36.07 62 MET B C 1
ATOM 775 O O . MET B 2 9 ? 19.240 2.518 -3.195 1.00 33.11 62 MET B O 1
ATOM 780 N N . LYS B 2 10 ? 20.180 3.517 -5.013 1.00 35.21 63 LYS B N 1
ATOM 781 C CA . LYS B 2 10 ? 20.136 2.305 -5.868 1.00 35.38 63 LYS B CA 1
ATOM 782 C C . LYS B 2 10 ? 21.453 1.542 -5.786 1.00 36.22 63 LYS B C 1
ATOM 783 O O . LYS B 2 10 ? 21.424 0.336 -6.048 1.00 35.48 63 LYS B O 1
ATOM 789 N N . ALA B 2 11 ? 22.559 2.226 -5.497 1.00 39.95 64 ALA B N 1
ATOM 790 C CA . ALA B 2 11 ? 23.873 1.586 -5.251 1.00 40.89 64 ALA B CA 1
ATOM 791 C C . ALA B 2 11 ? 23.672 0.504 -4.189 1.00 40.96 64 ALA B C 1
ATOM 792 O O . ALA B 2 11 ? 23.861 -0.683 -4.495 1.00 41.39 64 ALA B O 1
ATOM 794 N N . ASP B 2 12 ? 23.270 0.906 -2.987 1.00 44.30 65 ASP B N 1
ATOM 795 C CA . ASP B 2 12 ? 22.860 -0.065 -1.947 1.00 46.22 65 ASP B CA 1
ATOM 796 C C . ASP B 2 12 ? 21.555 -0.656 -2.454 1.00 46.73 65 ASP B C 1
ATOM 797 O O . ASP B 2 12 ? 20.846 0.040 -3.192 1.00 47.75 65 ASP B O 1
ATOM 802 N N . GLU B 2 13 ? 21.287 -1.916 -2.149 1.00 50.75 66 GLU B N 1
ATOM 803 C CA . GLU B 2 13 ? 20.128 -2.606 -2.764 1.00 52.15 66 GLU B CA 1
ATOM 804 C C . GLU B 2 13 ? 18.868 -1.752 -2.567 1.00 50.84 66 GLU B C 1
ATOM 805 O O . GLU B 2 13 ? 18.568 -1.366 -1.420 1.00 48.17 66 GLU B O 1
ATOM 811 N N . ASP B 2 14 ? 18.202 -1.428 -3.672 1.00 50.10 67 ASP B N 1
ATOM 812 C CA . ASP B 2 14 ? 16.884 -0.749 -3.693 1.00 49.29 67 ASP B CA 1
ATOM 813 C C . ASP B 2 14 ? 15.995 -1.593 -4.598 1.00 47.44 67 ASP B C 1
ATOM 814 O O . ASP B 2 14 ? 16.546 -2.310 -5.452 1.00 50.32 67 ASP B O 1
ATOM 819 N N . VAL B 2 15 ? 14.682 -1.513 -4.468 1.00 41.93 68 VAL B N 1
ATOM 820 C CA . VAL B 2 15 ? 13.823 -2.356 -5.341 1.00 37.79 68 VAL B CA 1
ATOM 821 C C . VAL B 2 15 ? 13.625 -1.611 -6.661 1.00 33.85 68 VAL B C 1
ATOM 822 O O . VAL B 2 15 ? 12.682 -0.813 -6.729 1.00 32.41 68 VAL B O 1
ATOM 826 N N . ARG B 2 16 ? 14.500 -1.840 -7.648 1.00 28.76 69 ARG B N 1
ATOM 827 C CA . ARG B 2 16 ? 14.331 -1.346 -9.041 1.00 26.51 69 ARG B CA 1
ATOM 828 C C . ARG B 2 16 ? 14.161 0.181 -9.110 1.00 24.21 69 ARG B C 1
ATOM 829 O O . ARG B 2 16 ? 15.095 0.903 -8.757 1.00 23.80 69 ARG B O 1
ATOM 837 N N . MET B 2 17 ? 12.990 0.646 -9.544 1.00 22.47 70 MET B N 1
ATOM 838 C CA . MET B 2 17 ? 12.666 2.065 -9.841 1.00 21.10 70 MET B CA 1
ATOM 839 C C . MET B 2 17 ? 12.646 2.900 -8.549 1.00 19.03 70 MET B C 1
ATOM 840 O O . MET B 2 17 ? 12.381 2.344 -7.451 1.00 17.63 70 MET B O 1
ATOM 845 N N . ILE B 2 18 ? 12.923 4.201 -8.684 1.00 17.81 71 ILE B N 1
ATOM 846 C CA . ILE B 2 18 ? 12.761 5.222 -7.604 1.00 16.35 71 ILE B CA 1
ATOM 847 C C . ILE B 2 18 ? 11.872 6.340 -8.157 1.00 14.85 71 ILE B C 1
ATOM 848 O O . ILE B 2 18 ? 12.220 6.902 -9.205 1.00 14.95 71 ILE B O 1
ATOM 853 N N . ALA B 2 19 ? 10.757 6.632 -7.485 1.00 13.50 72 ALA B N 1
ATOM 854 C CA . ALA B 2 19 ? 9.871 7.782 -7.781 1.00 12.28 72 ALA B CA 1
ATOM 855 C C . ALA B 2 19 ? 10.659 9.084 -7.617 1.00 11.57 72 ALA B C 1
ATOM 856 O O . ALA B 2 19 ? 11.585 9.155 -6.786 1.00 11.16 72 ALA B O 1
ATOM 858 N N . ALA B 2 20 ? 10.296 10.100 -8.384 1.00 11.01 73 ALA B N 1
ATOM 859 C CA . ALA B 2 20 ? 11.031 11.385 -8.410 1.00 10.51 73 ALA B CA 1
ATOM 860 C C . ALA B 2 20 ? 10.902 12.078 -7.051 1.00 9.87 73 ALA B C 1
ATOM 861 O O . ALA B 2 20 ? 11.819 12.820 -6.683 1.00 9.91 73 ALA B O 1
ATOM 863 N N . GLU B 2 21 ? 9.815 11.832 -6.323 1.00 9.14 74 GLU B N 1
ATOM 864 C CA . GLU B 2 21 ? 9.544 12.532 -5.042 1.00 8.78 74 GLU B CA 1
ATOM 865 C C . GLU B 2 21 ? 10.430 11.988 -3.915 1.00 8.61 74 GLU B C 1
ATOM 866 O O . GLU B 2 21 ? 10.568 12.689 -2.906 1.00 8.37 74 GLU B O 1
ATOM 872 N N . ALA B 2 22 ? 10.969 10.773 -4.052 1.00 8.64 75 ALA B N 1
ATOM 873 C CA . ALA B 2 22 ? 11.707 10.090 -2.962 1.00 8.67 75 ALA B CA 1
ATOM 874 C C . ALA B 2 22 ? 13.030 10.805 -2.693 1.00 8.72 75 ALA B C 1
ATOM 875 O O . ALA B 2 22 ? 13.340 11.090 -1.542 1.00 8.36 75 ALA B O 1
ATOM 877 N N . PRO B 2 23 ? 13.868 11.112 -3.708 1.00 9.06 76 PRO B N 1
ATOM 878 C CA . PRO B 2 23 ? 15.091 11.874 -3.458 1.00 9.28 76 PRO B CA 1
ATOM 879 C C . PRO B 2 23 ? 14.829 13.307 -2.975 1.00 9.55 76 PRO B C 1
ATOM 880 O O . PRO B 2 23 ? 15.601 13.814 -2.187 1.00 9.91 76 PRO B O 1
ATOM 884 N N . VAL B 2 24 ? 13.747 13.928 -3.429 1.00 9.72 77 VAL B N 1
ATOM 885 C CA . VAL B 2 24 ? 13.388 15.300 -2.984 1.00 9.73 77 VAL B CA 1
ATOM 886 C C . VAL B 2 24 ? 13.050 15.270 -1.489 1.00 9.90 77 VAL B C 1
ATOM 887 O O . VAL B 2 24 ? 13.546 16.126 -0.747 1.00 10.05 77 VAL B O 1
ATOM 891 N N . VAL B 2 25 ? 12.235 14.317 -1.054 1.00 10.23 78 VAL B N 1
ATOM 892 C CA . VAL B 2 25 ? 11.865 14.191 0.382 1.00 10.94 78 VAL B CA 1
ATOM 893 C C . VAL B 2 25 ? 13.089 13.703 1.161 1.00 11.32 78 VAL B C 1
ATOM 894 O O . VAL B 2 25 ? 13.090 13.844 2.397 1.00 11.28 78 VAL B O 1
ATOM 898 N N . PHE B 2 26 ? 14.079 13.122 0.483 1.00 11.61 79 PHE B N 1
ATOM 899 C CA . PHE B 2 26 ? 15.256 12.545 1.169 1.00 11.59 79 PHE B CA 1
ATOM 900 C C . PHE B 2 26 ? 16.249 13.659 1.482 1.00 11.58 79 PHE B C 1
ATOM 901 O O . PHE B 2 26 ? 16.777 13.701 2.609 1.00 11.62 79 PHE B O 1
ATOM 909 N N . ALA B 2 27 ? 16.550 14.506 0.500 1.00 11.49 80 ALA B N 1
ATOM 910 C CA . ALA B 2 27 ? 17.493 15.632 0.684 1.00 11.47 80 ALA B CA 1
ATOM 911 C C . ALA B 2 27 ? 17.003 16.494 1.852 1.00 11.34 80 ALA B C 1
ATOM 912 O O . ALA B 2 27 ? 17.810 16.880 2.698 1.00 11.74 80 ALA B O 1
ATOM 914 N N . ARG B 2 28 ? 15.718 16.804 1.894 1.00 11.25 81 ARG B N 1
ATOM 915 C CA . ARG B 2 28 ? 15.132 17.531 3.043 1.00 11.80 81 ARG B CA 1
ATOM 916 C C . ARG B 2 28 ? 15.306 16.707 4.324 1.00 11.23 81 ARG B C 1
ATOM 917 O O . ARG B 2 28 ? 15.644 17.286 5.365 1.00 11.15 81 ARG B O 1
ATOM 925 N N . ALA B 2 29 ? 15.071 15.399 4.274 1.00 10.62 82 ALA B N 1
ATOM 926 C CA . ALA B 2 29 ? 15.262 14.518 5.451 1.00 10.26 82 ALA B CA 1
ATOM 927 C C . ALA B 2 29 ? 16.750 14.485 5.840 1.00 9.58 82 ALA B C 1
ATOM 928 O O . ALA B 2 29 ? 17.062 14.506 7.035 1.00 9.19 82 ALA B O 1
ATOM 930 N N . CYS B 2 30 ? 17.644 14.428 4.857 1.00 9.63 83 CYS B N 1
ATOM 931 C CA . CYS B 2 30 ? 19.108 14.528 5.078 1.00 9.73 83 CYS B CA 1
ATOM 932 C C . CYS B 2 30 ? 19.449 15.909 5.650 1.00 10.07 83 CYS B C 1
ATOM 933 O O . CYS B 2 30 ? 20.312 15.979 6.534 1.00 9.86 83 CYS B O 1
ATOM 936 N N . GLU B 2 31 ? 18.774 16.966 5.198 1.00 10.44 84 GLU B N 1
ATOM 937 C CA . GLU B 2 31 ? 18.984 18.333 5.739 1.00 10.91 84 GLU B CA 1
ATOM 938 C C . GLU B 2 31 ? 18.629 18.352 7.231 1.00 10.32 84 GLU B C 1
ATOM 939 O O . GLU B 2 31 ? 19.399 18.924 8.019 1.00 10.18 84 GLU B O 1
ATOM 945 N N . MET B 2 32 ? 17.495 17.764 7.608 1.00 9.67 85 MET B N 1
ATOM 946 C CA . MET B 2 32 ? 17.044 17.767 9.021 1.00 9.13 85 MET B CA 1
ATOM 947 C C . MET B 2 32 ? 17.932 16.811 9.813 1.00 8.48 85 MET B C 1
ATOM 948 O O . MET B 2 32 ? 18.020 16.978 11.031 1.00 8.00 85 MET B O 1
ATOM 953 N N . PHE B 2 33 ? 18.541 15.827 9.151 1.00 7.76 86 PHE B N 1
ATOM 954 C CA . PHE B 2 33 ? 19.381 14.831 9.853 1.00 7.12 86 PHE B CA 1
ATOM 955 C C . PHE B 2 33 ? 20.722 15.472 10.218 1.00 7.02 86 PHE B C 1
ATOM 956 O O . PHE B 2 33 ? 21.197 15.267 11.333 1.00 6.83 86 PHE B O 1
ATOM 964 N N . ILE B 2 34 ? 21.322 16.21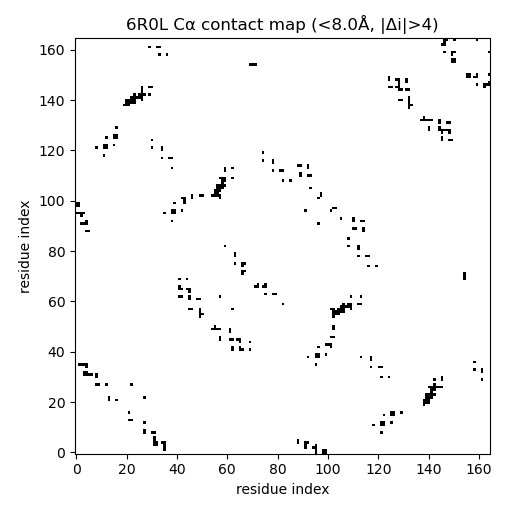9 9.296 1.00 6.90 87 ILE B N 1
ATOM 965 C CA . ILE B 2 34 ? 22.589 16.948 9.571 1.00 6.85 87 ILE B CA 1
ATOM 966 C C . ILE B 2 34 ? 22.337 17.936 10.715 1.00 6.72 87 ILE B C 1
ATOM 967 O O . ILE B 2 34 ? 23.174 18.026 11.616 1.00 6.42 87 ILE B O 1
ATOM 972 N N . LEU B 2 35 ? 21.207 18.636 10.685 1.00 6.63 88 LEU B N 1
ATOM 973 C CA . LEU B 2 35 ? 20.819 19.590 11.764 1.00 6.41 88 LEU B CA 1
ATO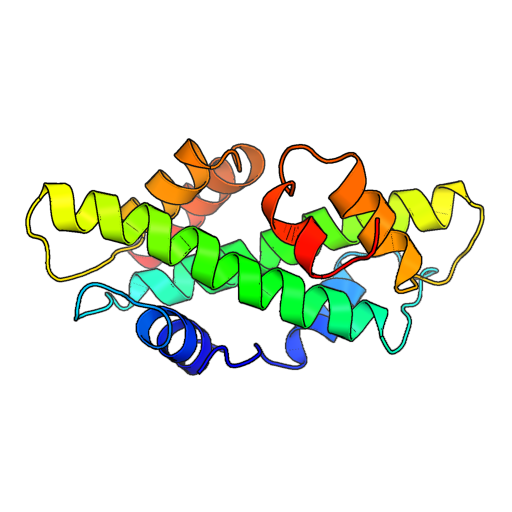M 974 C C . LEU B 2 35 ? 20.915 18.905 13.126 1.00 6.27 88 LEU B C 1
ATOM 975 O O . LEU B 2 35 ? 21.701 19.378 13.960 1.00 6.38 88 LEU B O 1
ATOM 980 N N . GLU B 2 36 ? 20.129 17.855 13.347 1.00 6.27 89 GLU B N 1
ATOM 981 C CA . GLU B 2 36 ? 20.029 17.194 14.676 1.00 6.56 89 GLU B CA 1
ATOM 982 C C . GLU B 2 36 ? 21.406 16.653 15.072 1.00 6.28 89 GLU B C 1
ATOM 983 O O . GLU B 2 36 ? 21.783 16.806 16.248 1.00 5.97 89 GLU B O 1
ATOM 989 N N . LEU B 2 37 ? 22.126 16.041 14.124 1.00 6.00 90 LEU B N 1
ATOM 990 C CA . LEU B 2 37 ? 23.478 15.511 14.416 1.00 5.77 90 LEU B CA 1
ATOM 991 C C . LEU B 2 37 ? 24.396 16.686 14.732 1.00 5.55 90 LEU B C 1
ATOM 992 O O . LEU B 2 37 ? 25.182 16.563 15.672 1.00 5.59 90 LEU B O 1
ATOM 997 N N . THR B 2 38 ? 24.312 17.780 13.986 1.00 5.43 91 THR B N 1
ATOM 998 C CA . THR B 2 38 ? 25.209 18.940 14.204 1.00 5.54 91 THR B CA 1
ATOM 999 C C . THR B 2 38 ? 24.771 19.692 15.464 1.00 5.54 91 THR B C 1
ATOM 1000 O O . THR B 2 38 ? 25.651 20.134 16.217 1.00 5.48 91 THR B O 1
ATOM 1004 N N . HIS B 2 39 ? 23.468 19.837 15.684 1.00 5.55 92 HIS B N 1
ATOM 1005 C CA . HIS B 2 39 ? 22.941 20.404 16.950 1.00 5.59 92 HIS B CA 1
ATOM 1006 C C . HIS B 2 39 ? 23.474 19.604 18.139 1.00 5.63 92 HIS B C 1
ATOM 1007 O O . HIS B 2 39 ? 23.937 20.195 19.102 1.00 5.61 92 HIS B O 1
ATOM 1014 N N . ARG B 2 40 ? 23.386 18.288 18.076 1.00 5.78 93 ARG B N 1
ATOM 1015 C CA . ARG B 2 40 ? 23.750 17.420 19.221 1.00 5.90 93 ARG B CA 1
ATOM 1016 C C . ARG B 2 40 ? 25.270 17.443 19.408 1.00 5.76 93 ARG B C 1
ATOM 1017 O O . ARG B 2 40 ? 25.721 17.402 20.557 1.00 5.61 93 ARG B O 1
ATOM 1025 N N . GLY B 2 41 ? 26.029 17.481 18.310 1.00 5.76 94 GLY B N 1
ATOM 1026 C CA . GLY B 2 41 ? 27.501 17.512 18.373 1.00 5.76 94 GLY B CA 1
ATOM 1027 C C . GLY B 2 41 ? 27.995 18.796 19.011 1.00 5.80 94 GLY B C 1
ATOM 1028 O O . GLY B 2 41 ? 28.834 18.747 19.921 1.00 5.90 94 GLY B O 1
ATOM 1029 N N . TRP B 2 42 ? 27.485 19.929 18.550 1.00 6.04 95 TRP B N 1
ATOM 1030 C CA . TRP B 2 42 ? 27.936 21.252 19.038 1.00 6.16 95 TRP B CA 1
ATOM 1031 C C . TRP B 2 42 ? 27.484 21.468 20.481 1.00 6.29 95 TRP B C 1
ATOM 1032 O O . TRP B 2 42 ? 28.222 22.128 21.223 1.00 6.35 95 TRP B O 1
ATOM 1043 N N . ALA B 2 43 ? 26.320 20.950 20.863 1.00 6.35 96 ALA B N 1
ATOM 1044 C CA . ALA B 2 43 ? 25.852 21.002 22.264 1.00 6.66 96 ALA B CA 1
ATOM 1045 C C . ALA B 2 43 ? 26.903 20.331 23.151 1.00 7.12 96 ALA B C 1
ATOM 1046 O O . ALA B 2 43 ? 27.187 20.834 24.253 1.00 7.12 96 ALA B O 1
ATOM 1048 N N . HIS B 2 44 ? 27.464 19.218 22.695 1.00 7.42 97 HIS B N 1
ATOM 1049 C CA . HIS B 2 44 ? 28.553 18.541 23.433 1.00 8.01 97 HIS B CA 1
ATOM 1050 C C . HIS B 2 44 ? 29.799 19.426 23.389 1.00 8.69 97 HIS B C 1
ATOM 1051 O O . HIS B 2 44 ? 30.499 19.504 24.417 1.00 8.92 97 HIS B O 1
ATOM 1058 N N . ALA B 2 45 ? 30.086 20.037 22.241 1.00 9.37 98 ALA B N 1
ATOM 1059 C CA . ALA B 2 45 ? 31.285 20.884 22.071 1.00 10.71 98 ALA B CA 1
ATOM 1060 C C . ALA B 2 45 ? 31.148 22.136 22.945 1.00 12.11 98 ALA B C 1
ATOM 1061 O O . ALA B 2 45 ? 32.098 22.510 23.629 1.00 12.31 98 ALA B O 1
ATOM 1063 N N . GLU B 2 46 ? 30.003 22.791 22.908 1.00 14.58 99 GLU B N 1
ATOM 1064 C CA . GLU B 2 46 ? 29.787 24.020 23.706 1.00 17.42 99 GLU B CA 1
ATOM 1065 C C . GLU B 2 46 ? 29.737 23.674 25.199 1.00 18.05 99 GLU B C 1
ATOM 1066 O O . GLU B 2 46 ? 30.196 24.475 26.003 1.00 20.08 99 GLU B O 1
ATOM 1072 N N . GLU B 2 47 ? 29.225 22.515 25.577 1.00 18.07 100 GLU B N 1
ATOM 1073 C CA . GLU B 2 47 ? 29.185 22.118 27.013 1.00 18.73 100 GLU B CA 1
ATOM 1074 C C . GLU B 2 47 ? 30.605 21.955 27.562 1.00 17.00 100 GLU B C 1
ATOM 1075 O O . GLU B 2 47 ? 30.817 22.262 28.759 1.00 15.85 100 GLU B O 1
ATOM 1081 N N . ASN B 2 48 ? 31.537 21.502 26.726 1.00 15.67 101 ASN B N 1
ATOM 1082 C CA . ASN B 2 48 ? 32.966 21.408 27.101 1.00 15.18 101 ASN B CA 1
ATOM 1083 C C . ASN B 2 48 ? 33.658 22.772 26.985 1.00 15.04 101 ASN B C 1
ATOM 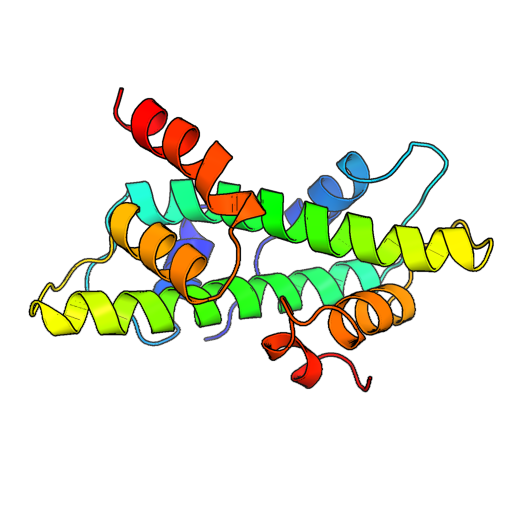1084 O O . ASN B 2 48 ? 34.898 22.795 27.103 1.00 15.99 101 ASN B O 1
ATOM 1089 N N . LYS B 2 49 ? 32.905 23.861 26.778 1.00 14.37 102 LYS B N 1
ATOM 1090 C CA . LYS B 2 49 ? 33.438 25.241 26.644 1.00 13.82 102 LYS B CA 1
ATOM 1091 C C . LYS B 2 49 ? 34.462 25.302 25.512 1.00 13.63 102 LYS B C 1
ATOM 1092 O O . LYS B 2 49 ? 35.464 26.005 25.655 1.00 13.57 102 LYS B O 1
ATOM 1098 N N . ARG B 2 50 ? 34.190 24.604 24.417 1.00 12.76 103 ARG B N 1
ATOM 1099 C CA . ARG B 2 50 ? 34.978 24.705 23.172 1.00 13.89 103 ARG B CA 1
ATOM 1100 C C . ARG B 2 50 ? 34.104 25.342 22.092 1.00 14.57 103 ARG B C 1
ATOM 1101 O O . ARG B 2 50 ? 32.925 24.976 21.967 1.00 14.95 103 ARG B O 1
ATOM 1109 N N . ARG B 2 51 ? 34.682 26.245 21.313 1.00 15.52 104 ARG B N 1
ATOM 1110 C CA . ARG B 2 51 ? 33.965 26.919 20.206 1.00 16.53 104 ARG B CA 1
ATOM 1111 C C . ARG B 2 51 ? 34.227 26.194 18.884 1.00 15.44 104 ARG B C 1
ATOM 1112 O O . ARG B 2 51 ? 33.629 26.607 17.877 1.00 14.19 104 ARG B O 1
ATOM 1120 N N . THR B 2 52 ? 35.071 25.165 18.873 1.00 15.05 105 THR B N 1
ATOM 1121 C CA . THR B 2 52 ? 35.374 24.403 17.637 1.00 15.25 105 THR B CA 1
ATOM 1122 C C . THR B 2 52 ? 34.619 23.079 17.649 1.00 15.21 105 THR B C 1
ATOM 1123 O O . THR B 2 52 ? 34.787 22.315 18.588 1.00 13.46 105 THR B O 1
ATOM 1127 N N . LEU B 2 53 ? 33.863 22.826 16.584 1.00 15.95 106 LEU B N 1
ATOM 1128 C CA . LEU B 2 53 ? 33.159 21.545 16.350 1.00 16.10 106 LEU B CA 1
ATOM 1129 C C . LEU B 2 53 ? 34.143 20.570 15.705 1.00 17.13 106 LEU B C 1
ATOM 1130 O O . LEU B 2 53 ? 34.435 20.718 14.512 1.00 16.95 106 LEU B O 1
ATOM 1135 N N . GLN B 2 54 ? 34.628 19.605 16.482 1.00 1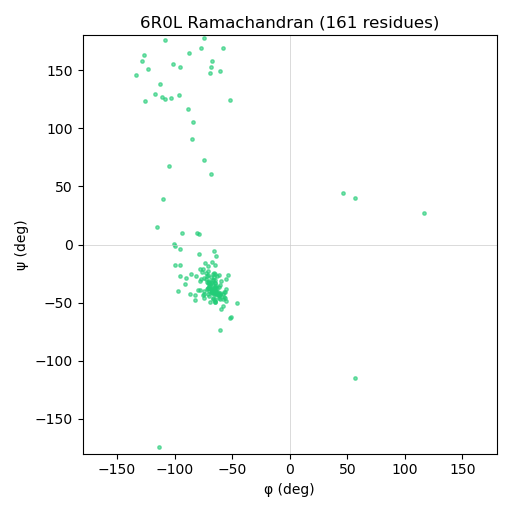8.52 107 GLN B N 1
ATOM 1136 C CA . GLN B 2 54 ? 35.654 18.635 16.031 1.00 19.88 107 GLN B CA 1
ATOM 1137 C C . GLN B 2 54 ? 35.031 17.249 15.855 1.00 19.59 107 GLN B C 1
ATOM 1138 O O . GLN B 2 54 ? 33.843 17.064 16.155 1.00 19.44 107 GLN B O 1
ATOM 1144 N N . LYS B 2 55 ? 35.824 16.299 15.376 1.00 19.21 108 LYS B N 1
ATOM 1145 C CA . LYS B 2 55 ? 35.359 14.925 15.054 1.00 19.26 108 LYS B CA 1
AT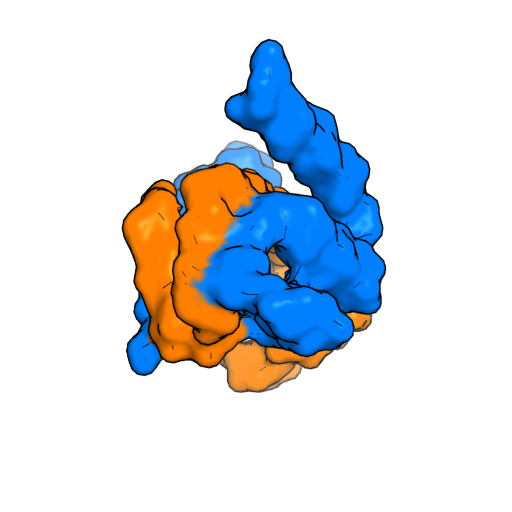OM 1146 C C . LYS B 2 55 ? 34.918 14.213 16.331 1.00 17.46 108 LYS B C 1
ATOM 1147 O O . LYS B 2 55 ? 34.048 13.364 16.229 1.00 17.52 108 LYS B O 1
ATOM 1153 N N . SER B 2 56 ? 35.523 14.536 17.469 1.00 16.50 109 SER B N 1
ATOM 1154 C CA . SER B 2 56 ? 35.212 13.940 18.795 1.00 15.93 109 SER B CA 1
ATOM 1155 C C . SER B 2 56 ? 33.753 14.236 19.178 1.00 15.37 109 SER B C 1
ATOM 1156 O O . SER B 2 56 ? 33.112 13.384 19.801 1.00 15.02 109 SER B O 1
ATOM 1159 N N . ASP B 2 57 ? 33.253 15.417 18.835 1.00 15.00 110 ASP B N 1
ATOM 1160 C CA . ASP B 2 57 ? 31.920 15.882 19.288 1.00 14.84 110 ASP B CA 1
ATOM 1161 C C . ASP B 2 57 ? 30.843 15.014 18.646 1.00 14.54 110 ASP B C 1
ATOM 1162 O O . ASP B 2 57 ? 29.843 14.701 19.331 1.00 14.32 110 ASP B O 1
ATOM 1167 N N . ILE B 2 58 ? 31.045 14.630 17.387 1.00 13.75 111 ILE B N 1
ATOM 1168 C CA . ILE B 2 58 ? 30.041 13.827 16.635 1.00 13.16 111 ILE B CA 1
ATOM 1169 C C . ILE B 2 58 ? 30.013 12.427 17.237 1.00 12.74 111 ILE B C 1
ATOM 1170 O O . ILE B 2 58 ? 28.929 11.828 17.251 1.00 12.02 111 ILE B O 1
ATOM 1175 N N . ALA B 2 59 ? 31.154 11.930 17.721 1.00 12.69 112 ALA B N 1
ATOM 1176 C CA . ALA B 2 59 ? 31.223 10.606 18.375 1.00 12.72 112 ALA B CA 1
ATOM 1177 C C . ALA B 2 59 ? 30.366 10.649 19.646 1.00 12.53 112 ALA B C 1
ATOM 1178 O O . ALA B 2 59 ? 29.628 9.712 19.900 1.00 12.49 112 ALA B O 1
ATOM 1180 N N . ALA B 2 60 ? 30.396 11.740 20.394 1.00 12.98 113 ALA B N 1
ATOM 1181 C CA . ALA B 2 60 ? 29.632 11.847 21.656 1.00 13.48 113 ALA B CA 1
ATOM 1182 C C . ALA B 2 60 ? 28.133 11.905 21.345 1.00 13.79 113 ALA B C 1
ATOM 1183 O O . ALA B 2 60 ? 27.343 11.337 22.124 1.00 13.41 113 ALA B O 1
ATOM 1185 N N . ALA B 2 61 ? 27.765 12.576 20.255 1.00 14.21 114 ALA B N 1
ATOM 1186 C CA . ALA B 2 61 ? 26.360 12.746 19.824 1.00 14.58 114 ALA B CA 1
ATOM 1187 C C . ALA B 2 61 ? 25.788 11.384 19.410 1.00 14.97 114 ALA B C 1
ATOM 1188 O O . ALA B 2 61 ? 24.665 11.056 19.815 1.00 15.05 114 ALA B O 1
ATOM 1190 N N . ILE B 2 62 ? 26.535 10.620 18.620 1.00 15.40 115 ILE B N 1
ATOM 1191 C CA . ILE B 2 62 ? 26.129 9.251 18.193 1.00 16.32 115 ILE B CA 1
ATOM 1192 C C . ILE B 2 62 ? 26.043 8.336 19.424 1.00 17.00 115 ILE B C 1
ATOM 1193 O O . ILE B 2 62 ? 25.089 7.562 19.503 1.00 16.41 115 ILE B O 1
ATOM 1198 N N . ALA B 2 63 ? 26.993 8.446 20.355 1.00 18.61 116 ALA B N 1
ATOM 1199 C CA . ALA B 2 63 ? 27.181 7.501 21.475 1.00 20.08 116 ALA B CA 1
ATOM 1200 C C . ALA B 2 63 ? 25.932 7.421 22.365 1.00 22.58 116 ALA B C 1
ATOM 1201 O O . ALA B 2 63 ? 25.452 6.301 22.604 1.00 23.62 116 ALA B O 1
ATOM 1203 N N . ARG B 2 64 ? 25.438 8.533 22.893 1.00 25.82 117 ARG B N 1
ATOM 1204 C CA . ARG B 2 64 ? 24.377 8.452 23.921 1.00 29.45 117 ARG B CA 1
ATOM 1205 C C . ARG B 2 64 ? 23.016 8.739 23.290 1.00 29.19 117 ARG B C 1
ATOM 1206 O O . ARG B 2 64 ? 22.012 8.666 24.017 1.00 26.63 117 ARG B O 1
ATOM 1214 N N . THR B 2 65 ? 22.966 8.993 21.982 1.00 30.83 118 THR B N 1
ATOM 1215 C CA . THR B 2 65 ? 21.673 9.076 21.257 1.00 32.66 118 THR B CA 1
ATOM 1216 C C . THR B 2 65 ? 21.309 7.670 20.794 1.00 33.76 118 THR B C 1
ATOM 1217 O O . THR B 2 65 ? 22.088 7.092 20.014 1.00 36.01 118 THR B O 1
ATOM 1221 N N . GLU B 2 66 ? 20.193 7.146 21.298 1.00 34.08 119 GLU B N 1
ATOM 1222 C CA . GLU B 2 66 ? 19.657 5.812 20.940 1.00 35.03 119 GLU B CA 1
ATOM 1223 C C . GLU B 2 66 ? 19.066 5.919 19.538 1.00 33.69 119 GLU B C 1
ATOM 1224 O O . GLU B 2 66 ? 18.817 4.888 18.908 1.00 34.59 119 GLU B O 1
ATOM 1230 N N . VAL B 2 67 ? 18.849 7.135 19.075 1.00 32.01 120 VAL B N 1
ATOM 1231 C CA . VAL B 2 67 ? 18.328 7.347 17.705 1.00 32.25 120 VAL B CA 1
ATOM 1232 C C . VAL B 2 67 ? 19.440 7.023 16.704 1.00 31.77 120 VAL B C 1
ATOM 1233 O O . VAL B 2 67 ? 19.124 6.543 15.609 1.00 31.01 120 VAL B O 1
ATOM 1237 N N . PHE B 2 68 ? 20.700 7.261 17.065 1.00 31.71 121 PHE B N 1
ATOM 1238 C CA . PHE B 2 68 ? 21.846 7.074 16.139 1.00 31.04 121 PHE B CA 1
ATOM 1239 C C . PHE B 2 68 ? 22.686 5.876 16.563 1.00 28.58 121 PHE B C 1
ATOM 1240 O O . PHE B 2 68 ? 23.914 5.931 16.438 1.00 25.87 121 PHE B O 1
ATOM 1248 N N . ASP B 2 69 ? 22.043 4.808 17.014 1.00 28.17 122 ASP B N 1
ATOM 1249 C CA . ASP B 2 69 ? 22.758 3.581 17.440 1.00 27.04 122 ASP B CA 1
ATOM 1250 C C . ASP B 2 69 ? 23.441 2.935 16.230 1.00 24.76 122 ASP B C 1
ATOM 1251 O O . ASP B 2 69 ? 24.411 2.182 16.440 1.00 26.24 122 ASP B O 1
ATOM 1256 N N . PHE B 2 70 ? 22.949 3.190 15.016 1.00 21.81 123 PHE B N 1
ATOM 1257 C CA . PHE B 2 70 ? 23.444 2.534 13.782 1.00 20.73 123 PHE B CA 1
ATOM 1258 C C . PHE B 2 70 ? 24.750 3.178 13.300 1.00 21.15 123 PHE B C 1
ATOM 1259 O O . PHE B 2 70 ? 25.349 2.634 12.353 1.00 21.40 123 PHE B O 1
ATOM 1267 N N . LEU B 2 71 ? 25.187 4.287 13.897 1.00 21.77 124 LEU B N 1
ATOM 1268 C CA . LEU B 2 71 ? 26.340 5.067 13.372 1.00 22.95 124 LEU B CA 1
ATOM 1269 C C . LEU B 2 71 ? 27.640 4.759 14.120 1.00 23.94 124 LEU B C 1
ATOM 1270 O O . LEU B 2 71 ? 28.679 5.329 13.724 1.00 24.09 124 LEU B O 1
ATOM 1275 N N . VAL B 2 72 ? 27.619 3.896 15.133 1.00 24.63 125 VAL B N 1
ATOM 1276 C CA . VAL B 2 72 ? 28.818 3.668 15.991 1.00 25.20 125 VAL B CA 1
ATOM 1277 C C . VAL B 2 72 ? 29.932 2.986 15.182 1.00 25.91 125 VAL B C 1
ATOM 1278 O O . VAL B 2 72 ? 31.085 3.019 15.622 1.00 24.71 125 VAL B O 1
ATOM 1282 N N . ASP B 2 73 ? 29.625 2.427 14.014 1.00 27.44 126 ASP B N 1
ATOM 1283 C CA . ASP B 2 73 ? 30.653 1.771 13.170 1.00 29.75 126 ASP B CA 1
ATOM 1284 C C . ASP B 2 73 ? 31.661 2.817 12.688 1.00 31.52 126 ASP B C 1
ATOM 1285 O O . ASP B 2 73 ? 32.801 2.442 12.397 1.00 30.90 126 ASP B O 1
ATOM 1290 N N . ILE B 2 74 ? 31.266 4.084 12.604 1.00 34.28 127 ILE B N 1
ATOM 1291 C CA . ILE B 2 74 ? 32.130 5.145 12.012 1.00 36.62 127 ILE B CA 1
ATOM 1292 C C . ILE B 2 74 ? 32.985 5.800 13.102 1.00 39.07 127 ILE B C 1
ATOM 1293 O O . ILE B 2 74 ? 34.128 6.181 12.803 1.00 41.15 127 ILE B O 1
ATOM 1298 N N . VAL B 2 75 ? 32.459 5.930 14.311 1.00 41.26 128 VAL B N 1
ATOM 1299 C CA . VAL B 2 75 ? 33.162 6.627 15.421 1.00 44.38 128 VAL B CA 1
ATOM 1300 C C . VAL B 2 75 ? 33.608 5.583 16.431 1.00 46.38 128 VAL B C 1
ATOM 1301 O O . VAL B 2 75 ? 32.785 4.809 16.907 1.00 45.97 128 VAL B O 1
ATOM 1305 N N . PRO B 2 76 ? 34.909 5.518 16.791 1.00 50.46 129 PRO B N 1
ATOM 1306 C CA . PRO B 2 76 ? 35.356 4.648 17.881 1.00 51.63 129 PRO B CA 1
ATOM 1307 C C . PRO B 2 76 ? 34.863 5.124 19.258 1.00 52.11 129 PRO B C 1
ATOM 1308 O O . PRO B 2 76 ? 35.668 5.401 20.131 1.00 52.53 129 PRO B O 1
ATOM 1312 N N . ARG B 2 77 ? 33.541 5.181 19.423 1.00 53.80 130 ARG B N 1
ATOM 1313 C CA . ARG B 2 77 ? 32.870 5.568 20.690 1.00 53.15 130 ARG B CA 1
ATOM 1314 C C . ARG B 2 77 ? 33.498 6.847 21.249 1.00 50.75 130 ARG B C 1
ATOM 1315 O O . ARG B 2 77 ? 32.883 7.494 22.088 1.00 50.65 130 ARG B O 1
#

Secondary structure (DSSP, 8-state):
------THHHHHHHHHS-TT-EE-HHHHHHHHHHHHHHHHHHHHHHHHHHHHTT-SEE-HHHHHHHHHHHT-HHHHHHHHHHHHHHH-/-HHHHHHHHHHS---SEE-THHHHHHHHHHHHHHHHHHHHHHHHHHHTT--EE-HHHHHHHHHH-GGGGGGTTTS--

Foldseek 3Di:
DLDWDDLVLLVVVCVVDDPVDDDDDCSSVVVRVVVSVVVVQLCVQLVVVCVVVPHPDGDLVSSLVSCVVVPVPVCSPVVVVVRVVVVD/DQVVLVVVCVVPPDPPDDDSVVSVVVVVVVVVVCVQLVVQLVVQCVVVVHPDRDPVSSCVSLPVPPVNVVPCVPPVD

Sequence (165 aa):
DRFLPIANVSRIMKRSLPANAKISKESKETVQECVSEFISFVTGEASDKCQREKRKTINGDDLLWAMTTLGFEAYVGPLKSYLNRYREPLARIKKIMKADEDVRMIAAEAPVVFARACEMFILELTHRGWAHAEENKRRTLQKSDIAAAIARTEVFDFLVDIVPR

Radius of gyration: 15.89 Å; Cα contacts (8 Å, |Δi|>4): 227; chains: 2; bounding box: 38×40×37 Å